Protein AF-A0A1T4Y3R7-F1 (afdb_monomer_lite)

Organism: NCBI:txid110935

Secondary structure (DSSP, 8-state):
-EEEE--S-SSEEEEEEEETTEEEEEEEEEEEETTEEEEEESS-HHHHHHHHHT--BSSHHHHHHHHHHHHT-

Foldseek 3Di:
DWDWDDDPDDQKTWIWDDDPNDTHTAQWIWGDDPQKTWIAGNPDPVVRVVRCVVPIHNDSVVSVVVVCVVVVD

Structure (mmCIF, N/CA/C/O backbone):
data_AF-A0A1T4Y3R7-F1
#
_entry.id   AF-A0A1T4Y3R7-F1
#
loop_
_atom_site.group_PDB
_atom_site.id
_atom_site.type_symbol
_atom_site.label_atom_id
_atom_site.label_alt_id
_atom_site.label_comp_id
_atom_site.label_asym_id
_atom_site.label_entity_id
_atom_site.label_seq_id
_atom_site.pdbx_PDB_ins_code
_atom_site.Cartn_x
_atom_site.Cartn_y
_atom_site.Cartn_z
_atom_site.occupancy
_atom_site.B_iso_or_equiv
_atom_site.auth_seq_id
_atom_site.auth_comp_id
_atom_site.auth_asym_id
_atom_site.auth_atom_id
_atom_site.pdbx_PDB_model_num
ATOM 1 N N . MET A 1 1 ? -4.842 8.905 8.312 1.00 90.38 1 MET A N 1
ATOM 2 C CA . MET A 1 1 ? -3.420 8.931 7.889 1.00 90.38 1 MET A CA 1
ATOM 3 C C . MET A 1 1 ? -3.019 7.516 7.482 1.00 90.38 1 MET A C 1
ATOM 5 O O . MET A 1 1 ? -3.590 6.588 8.046 1.00 90.38 1 MET A O 1
ATOM 9 N N . LEU A 1 2 ? -2.128 7.341 6.498 1.00 94.00 2 LEU A N 1
ATOM 10 C CA . LEU A 1 2 ? -1.624 6.019 6.090 1.00 94.00 2 LEU A CA 1
ATOM 11 C C . LEU A 1 2 ? -0.196 5.807 6.600 1.00 94.00 2 LEU A C 1
ATOM 13 O O . LEU A 1 2 ? 0.593 6.750 6.633 1.00 94.00 2 LEU A O 1
ATOM 17 N N . TYR A 1 3 ? 0.125 4.570 6.966 1.00 93.88 3 TYR A N 1
ATOM 18 C CA . TYR A 1 3 ? 1.403 4.169 7.544 1.00 93.88 3 TYR A CA 1
ATOM 19 C C . TYR A 1 3 ? 1.903 2.875 6.911 1.00 93.88 3 TYR A C 1
ATOM 21 O O . TYR A 1 3 ? 1.112 2.006 6.551 1.00 93.88 3 TYR A O 1
ATOM 29 N N . LEU A 1 4 ? 3.225 2.730 6.829 1.00 94.19 4 LEU A N 1
ATOM 30 C CA . LEU A 1 4 ? 3.867 1.461 6.495 1.00 94.19 4 LEU A CA 1
ATOM 31 C C . LEU A 1 4 ? 3.993 0.607 7.755 1.00 94.19 4 LEU A C 1
ATOM 33 O O . LEU A 1 4 ? 4.580 1.037 8.749 1.00 94.19 4 LEU A O 1
ATOM 37 N N . ALA A 1 5 ? 3.494 -0.618 7.686 1.00 91.75 5 ALA A N 1
ATOM 38 C CA . ALA A 1 5 ? 3.700 -1.658 8.676 1.00 91.75 5 ALA A CA 1
ATOM 39 C C . ALA A 1 5 ? 4.547 -2.773 8.055 1.00 91.75 5 ALA A C 1
ATOM 41 O O . ALA A 1 5 ? 4.316 -3.207 6.927 1.00 91.75 5 ALA A O 1
ATOM 42 N N . ARG A 1 6 ? 5.560 -3.240 8.785 1.00 85.56 6 ARG A N 1
ATOM 43 C CA . ARG A 1 6 ? 6.396 -4.360 8.349 1.00 85.56 6 ARG A CA 1
ATOM 44 C C . ARG A 1 6 ? 5.952 -5.624 9.073 1.00 85.56 6 ARG A C 1
ATOM 46 O O . ARG A 1 6 ? 5.987 -5.663 10.302 1.00 85.56 6 ARG A O 1
ATOM 53 N N . GLY A 1 7 ? 5.537 -6.623 8.301 1.00 75.25 7 GLY A N 1
ATOM 54 C CA . GLY A 1 7 ? 5.215 -7.953 8.806 1.00 75.25 7 GLY A CA 1
ATOM 55 C C . GLY A 1 7 ? 6.465 -8.796 9.076 1.00 75.25 7 GLY A C 1
ATOM 56 O O . GLY A 1 7 ? 7.593 -8.303 9.079 1.00 75.25 7 GLY A O 1
ATOM 57 N N . ILE A 1 8 ? 6.252 -10.094 9.301 1.00 78.75 8 ILE A N 1
ATOM 58 C CA . ILE A 1 8 ? 7.337 -11.086 9.407 1.00 78.75 8 ILE A CA 1
ATOM 59 C C . ILE A 1 8 ? 7.977 -11.328 8.028 1.00 78.75 8 ILE A C 1
ATOM 61 O O . ILE A 1 8 ? 9.170 -11.620 7.925 1.00 78.75 8 ILE A O 1
ATOM 65 N N . GLU A 1 9 ? 7.1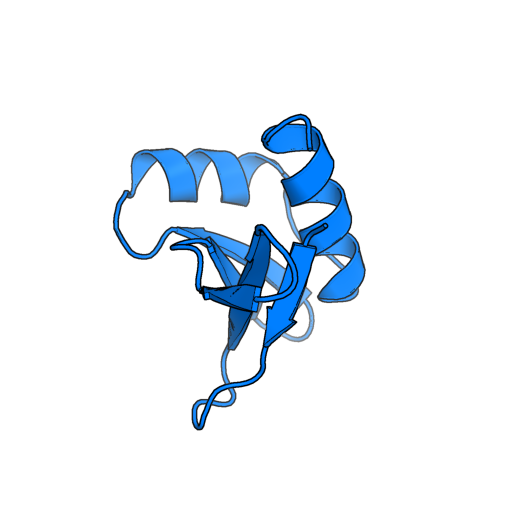84 -11.184 6.969 1.00 79.06 9 GLU A N 1
ATOM 66 C CA . GLU A 1 9 ? 7.630 -11.269 5.584 1.00 79.06 9 GLU A CA 1
ATOM 67 C C . GLU A 1 9 ? 8.485 -10.048 5.208 1.00 79.06 9 GLU A C 1
ATOM 69 O O . GLU A 1 9 ? 8.310 -8.942 5.721 1.00 79.06 9 GLU A O 1
ATOM 74 N N . ASN A 1 10 ? 9.469 -10.266 4.333 1.00 78.75 10 ASN A N 1
ATOM 75 C CA . ASN A 1 10 ? 10.465 -9.255 3.954 1.00 78.75 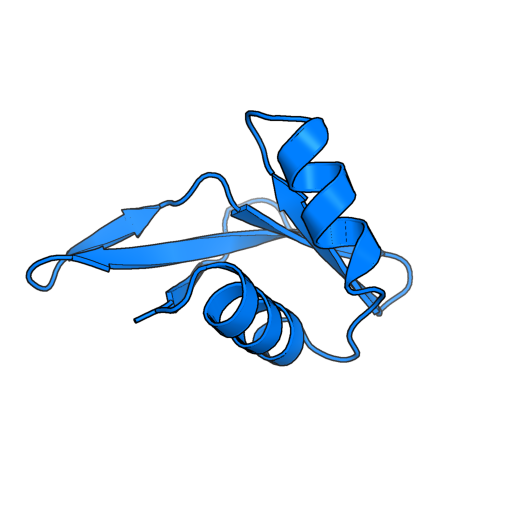10 ASN A CA 1
ATOM 76 C C . ASN A 1 10 ? 10.365 -8.817 2.488 1.00 78.75 10 ASN A C 1
ATOM 78 O O . ASN A 1 10 ? 11.195 -8.026 2.031 1.00 78.75 10 ASN A O 1
ATOM 82 N N . ASP A 1 11 ? 9.398 -9.356 1.754 1.00 83.69 11 ASP A N 1
ATOM 83 C CA . ASP A 1 11 ? 9.142 -9.078 0.342 1.00 83.69 11 ASP A CA 1
ATOM 84 C C . ASP A 1 11 ? 8.155 -7.918 0.131 1.00 83.69 11 ASP A C 1
ATOM 86 O O . ASP A 1 11 ? 8.182 -7.294 -0.929 1.00 83.69 11 ASP A O 1
ATOM 90 N N . HIS A 1 12 ? 7.375 -7.549 1.151 1.00 90.44 12 HIS A N 1
ATOM 91 C CA . HIS A 1 12 ? 6.439 -6.430 1.082 1.00 90.44 12 HIS A CA 1
ATOM 92 C C . HIS A 1 12 ? 6.249 -5.696 2.416 1.00 90.44 12 HIS A C 1
ATOM 94 O O . HIS A 1 12 ? 6.650 -6.151 3.490 1.00 90.44 12 HIS A O 1
ATOM 100 N N . PHE A 1 13 ? 5.618 -4.528 2.331 1.00 94.25 13 PHE A N 1
ATOM 101 C CA . PHE A 1 13 ? 5.072 -3.799 3.471 1.00 94.25 13 PHE A CA 1
ATOM 102 C C . PHE A 1 13 ? 3.549 -3.802 3.408 1.00 94.25 13 PHE A C 1
ATOM 104 O O . PHE A 1 13 ? 2.963 -3.669 2.333 1.00 94.25 13 PHE A O 1
ATOM 111 N N . TRP A 1 14 ? 2.915 -3.870 4.569 1.00 94.81 14 TRP A N 1
ATOM 112 C CA . TRP A 1 14 ? 1.487 -3.638 4.723 1.00 94.81 14 TRP A CA 1
ATOM 113 C C . TRP A 1 14 ? 1.212 -2.147 4.863 1.00 94.81 14 TRP A C 1
ATOM 115 O O . TRP A 1 14 ? 2.011 -1.410 5.449 1.00 94.81 14 TRP A O 1
ATOM 125 N N . VAL A 1 15 ? 0.076 -1.690 4.347 1.00 95.88 15 VAL A N 1
ATOM 126 C CA . VAL A 1 15 ? -0.397 -0.326 4.587 1.00 95.88 15 VAL A CA 1
ATOM 127 C C . VAL A 1 15 ? -1.446 -0.368 5.688 1.00 95.88 15 VAL A C 1
ATOM 129 O O . VAL A 1 15 ? -2.452 -1.060 5.562 1.00 95.88 15 VAL A O 1
ATOM 132 N N . ALA A 1 16 ? -1.232 0.393 6.757 1.00 95.56 16 ALA A N 1
ATOM 133 C CA . ALA A 1 16 ? -2.206 0.593 7.822 1.00 95.56 16 ALA A CA 1
ATOM 134 C C . ALA A 1 16 ? -2.820 1.994 7.737 1.00 95.56 16 ALA A C 1
ATOM 136 O O . ALA A 1 16 ? -2.148 2.964 7.380 1.00 95.56 16 ALA A O 1
ATOM 137 N N . GLN A 1 17 ? -4.089 2.111 8.102 1.00 95.44 17 GLN A N 1
ATOM 138 C CA . GLN A 1 17 ? -4.801 3.368 8.244 1.00 95.44 17 GLN A CA 1
ATOM 139 C C . GLN A 1 17 ? -5.055 3.650 9.722 1.00 95.44 17 GLN A C 1
ATOM 141 O O . GLN A 1 17 ? -5.529 2.790 10.459 1.00 95.44 17 GLN A O 1
ATOM 146 N N . GLU A 1 18 ? -4.765 4.872 10.157 1.00 94.44 18 GLU A N 1
ATOM 147 C CA . GLU A 1 18 ? -5.208 5.337 11.470 1.00 94.44 18 GLU A CA 1
ATOM 148 C C . GLU A 1 18 ? -6.698 5.690 11.436 1.00 94.44 18 GLU A C 1
ATOM 150 O O . GLU A 1 18 ? -7.117 6.545 10.645 1.00 94.44 18 GLU A O 1
ATOM 155 N N . LEU A 1 19 ? -7.463 5.043 12.314 1.00 93.31 19 LEU A N 1
ATOM 156 C CA . LEU A 1 19 ? -8.888 5.245 12.558 1.00 93.31 19 LEU A CA 1
ATOM 157 C C . LEU A 1 19 ? -9.100 5.361 14.072 1.00 93.31 19 LEU A C 1
ATOM 159 O O . LEU A 1 19 ? -8.756 4.445 14.814 1.00 93.31 19 LEU A O 1
ATOM 163 N N . ASP A 1 20 ? -9.618 6.502 14.530 1.00 93.00 20 ASP A N 1
ATOM 164 C CA . ASP A 1 20 ? -9.900 6.782 15.949 1.00 93.00 20 ASP A CA 1
ATOM 165 C C . ASP A 1 20 ? -8.725 6.485 16.907 1.00 93.00 20 ASP A C 1
ATOM 167 O O . ASP A 1 20 ? -8.902 6.005 18.026 1.00 93.00 20 ASP A O 1
ATOM 171 N N . GLY A 1 21 ? -7.495 6.773 16.461 1.00 92.44 21 GLY A N 1
ATOM 172 C CA . GLY A 1 21 ? -6.264 6.551 17.229 1.00 92.44 21 GLY A CA 1
ATOM 173 C C . GLY A 1 21 ? -5.753 5.105 17.230 1.00 92.44 21 GLY A C 1
ATOM 174 O O . GLY A 1 21 ? -4.752 4.815 17.885 1.00 92.44 21 GLY A O 1
ATOM 175 N N . ALA A 1 22 ? -6.400 4.198 16.495 1.00 94.12 22 ALA A N 1
ATOM 176 C CA . ALA A 1 22 ? -5.940 2.832 16.273 1.00 94.12 22 ALA 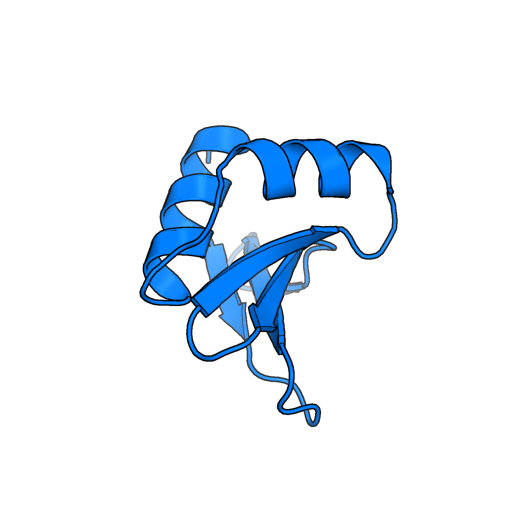A CA 1
ATOM 177 C C . ALA A 1 22 ? -5.394 2.659 14.848 1.00 94.12 22 ALA A C 1
ATOM 179 O O . ALA A 1 22 ? -5.957 3.182 13.888 1.00 94.12 22 ALA A O 1
ATOM 180 N N . LEU A 1 23 ? -4.311 1.892 14.700 1.00 93.69 23 LEU A N 1
ATOM 181 C CA . LEU A 1 23 ? -3.809 1.471 13.391 1.00 93.69 23 LEU A CA 1
ATOM 182 C C . LEU A 1 23 ? -4.544 0.207 12.950 1.00 93.69 23 LEU A C 1
ATOM 184 O O . LEU A 1 23 ? -4.460 -0.827 13.612 1.00 93.69 23 LEU A O 1
ATOM 188 N N . VAL A 1 24 ? -5.246 0.302 11.827 1.00 94.44 24 VAL A N 1
ATOM 189 C CA . VAL A 1 24 ? -5.999 -0.793 11.217 1.00 94.44 24 VAL A CA 1
ATOM 190 C C . VAL A 1 24 ? -5.337 -1.157 9.897 1.00 94.44 24 VAL A C 1
ATOM 192 O O . VAL A 1 24 ? -5.085 -0.287 9.066 1.00 94.44 24 VAL A O 1
ATOM 195 N N . GLU A 1 25 ? -5.028 -2.434 9.702 1.00 93.56 25 GLU A N 1
ATOM 196 C CA . GLU A 1 25 ? -4.475 -2.924 8.440 1.00 93.56 25 GLU A CA 1
ATOM 197 C C . GLU A 1 25 ? -5.462 -2.690 7.289 1.00 93.56 25 GLU A C 1
ATOM 199 O O . GLU A 1 25 ? -6.670 -2.892 7.429 1.00 93.56 25 GLU A O 1
ATOM 204 N N . THR A 1 26 ? -4.944 -2.246 6.148 1.00 95.12 26 THR A N 1
ATOM 205 C CA . THR A 1 26 ? -5.703 -2.136 4.903 1.00 95.12 26 THR A CA 1
ATOM 206 C C . THR A 1 26 ? -5.323 -3.283 3.967 1.00 95.12 26 THR A C 1
ATOM 208 O O . THR A 1 26 ? -4.220 -3.819 4.078 1.00 95.12 26 THR A O 1
ATOM 211 N N . PRO A 1 27 ? -6.157 -3.611 2.968 1.00 95.94 27 PRO A N 1
ATOM 212 C CA . PRO A 1 27 ? -5.796 -4.617 1.972 1.00 95.94 27 PRO A CA 1
ATOM 213 C C . PRO A 1 27 ? -4.657 -4.184 1.032 1.00 95.94 27 PRO A C 1
ATOM 215 O O . PRO A 1 27 ? -4.238 -4.968 0.181 1.00 95.94 27 PRO A O 1
ATOM 218 N N . TRP A 1 28 ? -4.181 -2.936 1.123 1.00 96.94 28 TRP A N 1
ATOM 219 C CA . TRP A 1 28 ? -3.101 -2.430 0.285 1.00 96.94 28 TRP A CA 1
ATOM 220 C C . TRP A 1 28 ? -1.734 -2.859 0.810 1.00 96.94 28 TRP A C 1
ATOM 222 O O . TRP A 1 28 ? -1.438 -2.772 2.006 1.00 96.94 28 TRP A O 1
ATOM 232 N N . ARG A 1 29 ? -0.866 -3.249 -0.121 1.00 96.69 29 ARG A N 1
ATOM 233 C CA . ARG A 1 29 ? 0.528 -3.603 0.141 1.00 96.69 29 ARG A CA 1
ATOM 234 C C . ARG A 1 29 ? 1.459 -2.800 -0.750 1.00 96.69 29 ARG A C 1
ATOM 236 O O . ARG A 1 29 ? 1.091 -2.358 -1.841 1.00 96.69 29 ARG A O 1
ATOM 243 N N . VAL A 1 30 ? 2.686 -2.639 -0.276 1.00 96.81 30 VAL A N 1
ATOM 244 C CA . VAL A 1 30 ? 3.809 -2.126 -1.053 1.00 96.81 30 VAL A CA 1
ATOM 245 C C . VAL A 1 30 ? 4.779 -3.275 -1.290 1.00 96.81 30 VAL A C 1
ATOM 247 O O . VAL A 1 30 ? 5.551 -3.640 -0.404 1.00 96.81 30 VAL A O 1
ATOM 250 N N . GLU A 1 31 ? 4.722 -3.838 -2.488 1.00 95.19 31 GLU A N 1
ATOM 251 C CA . GLU A 1 31 ? 5.573 -4.939 -2.938 1.00 95.19 31 GLU A CA 1
ATOM 252 C C . GLU A 1 31 ? 6.967 -4.418 -3.284 1.00 95.19 31 GLU A C 1
ATOM 254 O O . GLU A 1 31 ? 7.090 -3.327 -3.854 1.00 95.19 31 GLU A O 1
ATOM 259 N N . ARG A 1 32 ? 8.015 -5.191 -2.985 1.00 92.88 32 ARG A N 1
ATOM 260 C CA . ARG A 1 32 ? 9.392 -4.875 -3.379 1.00 92.88 32 ARG A CA 1
ATOM 261 C C . ARG A 1 32 ? 9.856 -5.786 -4.514 1.00 92.88 32 ARG A C 1
ATOM 263 O O . ARG A 1 32 ? 10.030 -6.984 -4.327 1.00 92.88 32 ARG A O 1
ATOM 270 N N . GLU A 1 33 ? 10.187 -5.194 -5.656 1.00 89.31 33 GLU A N 1
ATOM 271 C CA . GLU A 1 33 ? 10.676 -5.900 -6.846 1.00 89.31 33 GLU A CA 1
ATOM 272 C C . GLU A 1 33 ? 11.934 -5.198 -7.370 1.00 89.31 33 GLU A C 1
ATOM 274 O O . GL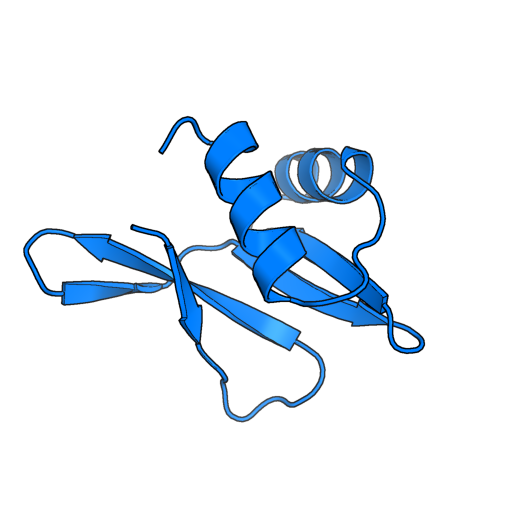U A 1 33 ? 11.916 -3.999 -7.622 1.00 89.31 33 GLU A O 1
ATOM 279 N N . GLU A 1 34 ? 13.062 -5.910 -7.455 1.00 89.81 34 GLU A N 1
ATOM 280 C CA . GLU A 1 34 ? 14.341 -5.388 -7.987 1.00 89.81 34 GLU A CA 1
ATOM 281 C C . GLU A 1 34 ? 14.820 -4.049 -7.372 1.00 89.81 34 GLU A C 1
ATOM 283 O O . GLU A 1 34 ? 15.513 -3.248 -7.995 1.00 89.81 34 GLU A O 1
ATOM 288 N N . GLY A 1 35 ? 14.471 -3.794 -6.106 1.00 87.06 35 GLY A N 1
ATOM 289 C CA . GLY A 1 35 ? 14.820 -2.546 -5.411 1.00 87.06 35 GLY A CA 1
ATOM 290 C C . GLY A 1 35 ? 13.880 -1.371 -5.700 1.00 87.06 35 GLY A C 1
ATOM 291 O O . GLY A 1 35 ? 14.132 -0.264 -5.223 1.00 87.06 35 GLY A O 1
ATOM 292 N N . ARG A 1 36 ? 12.795 -1.616 -6.432 1.00 95.56 36 ARG A N 1
ATOM 293 C CA . ARG A 1 36 ? 11.663 -0.715 -6.653 1.00 95.56 36 ARG A CA 1
ATOM 294 C C . ARG A 1 36 ? 10.448 -1.186 -5.867 1.00 95.56 36 ARG A C 1
ATOM 296 O O . ARG A 1 36 ? 10.422 -2.302 -5.347 1.00 95.56 36 ARG A O 1
ATOM 303 N N . TYR A 1 37 ? 9.460 -0.304 -5.767 1.00 96.38 37 TYR A N 1
ATOM 304 C CA . TYR A 1 37 ? 8.243 -0.542 -5.003 1.00 96.38 37 TYR A CA 1
ATOM 305 C C . TYR A 1 37 ? 7.002 -0.354 -5.870 1.00 96.38 37 TYR A C 1
ATOM 307 O O . TYR A 1 37 ? 6.958 0.576 -6.674 1.00 96.38 37 TYR A O 1
ATOM 315 N N . ARG A 1 38 ? 5.992 -1.210 -5.704 1.00 96.81 38 ARG A N 1
ATOM 316 C CA . ARG A 1 38 ? 4.704 -1.134 -6.417 1.00 96.81 38 ARG A CA 1
ATOM 317 C C . ARG A 1 38 ? 3.545 -1.362 -5.451 1.00 96.81 38 ARG A C 1
ATOM 319 O O . ARG A 1 38 ? 3.711 -2.022 -4.431 1.00 96.81 38 ARG A O 1
ATOM 326 N N . LEU A 1 39 ? 2.375 -0.821 -5.778 1.00 97.38 39 LEU A N 1
ATOM 327 C CA . LEU A 1 39 ? 1.161 -0.991 -4.977 1.00 97.38 39 LEU A CA 1
ATOM 328 C C . LEU A 1 39 ? 0.355 -2.194 -5.461 1.00 97.38 39 LEU A C 1
ATOM 330 O O . LEU A 1 39 ? -0.019 -2.239 -6.631 1.00 97.38 39 LEU A O 1
ATOM 334 N N . SER A 1 40 ? 0.035 -3.118 -4.562 1.00 97.12 40 SER A N 1
ATOM 335 C CA . SER A 1 40 ? -0.874 -4.239 -4.820 1.00 97.12 40 SER A CA 1
ATOM 336 C C . SER A 1 40 ? -2.037 -4.227 -3.822 1.00 97.12 40 SER A C 1
ATOM 338 O O . SER A 1 40 ? -1.981 -3.553 -2.789 1.00 97.12 40 SER A O 1
ATOM 340 N N . HIS A 1 41 ? -3.108 -4.952 -4.141 1.00 97.19 41 HIS A N 1
ATOM 341 C CA . HIS A 1 41 ? -4.270 -5.105 -3.271 1.00 97.19 41 HIS A CA 1
ATOM 342 C C . HIS A 1 41 ? -4.528 -6.593 -3.021 1.00 97.19 41 HIS A C 1
ATOM 344 O O . HIS A 1 41 ? -4.774 -7.351 -3.960 1.00 97.19 41 HIS A O 1
ATOM 350 N N . ALA A 1 42 ? -4.494 -6.999 -1.753 1.00 94.50 42 ALA A N 1
ATOM 351 C CA . ALA A 1 42 ? -4.576 -8.392 -1.317 1.00 94.50 42 ALA A CA 1
ATOM 352 C C . ALA A 1 42 ? -5.861 -9.100 -1.777 1.00 94.50 42 ALA A C 1
ATOM 354 O O . ALA A 1 42 ? -5.821 -10.274 -2.142 1.00 94.50 42 ALA A O 1
ATOM 355 N N . ASP A 1 43 ? -6.977 -8.367 -1.795 1.00 95.81 43 ASP A N 1
ATOM 356 C CA . ASP A 1 43 ? -8.309 -8.963 -1.952 1.00 95.81 43 ASP A CA 1
ATOM 357 C C . ASP A 1 43 ? -8.953 -8.706 -3.326 1.00 95.81 43 ASP A C 1
ATOM 359 O O . ASP A 1 43 ? -9.992 -9.286 -3.639 1.00 95.81 43 ASP A O 1
ATOM 363 N N . ASP A 1 44 ? -8.372 -7.832 -4.160 1.00 97.12 44 ASP A N 1
ATOM 364 C CA . ASP A 1 44 ? -9.001 -7.395 -5.415 1.00 97.12 44 ASP A CA 1
ATOM 365 C C . ASP A 1 44 ? -7.963 -7.120 -6.513 1.00 97.12 44 ASP A C 1
ATOM 367 O O . ASP A 1 44 ? -7.177 -6.170 -6.480 1.00 97.12 44 ASP A O 1
ATOM 371 N N . SER A 1 45 ? -7.999 -7.955 -7.551 1.00 96.44 45 SER A N 1
ATOM 372 C CA . SER A 1 45 ? -7.153 -7.822 -8.742 1.00 96.44 45 SER A CA 1
ATOM 373 C C . SER A 1 45 ? -7.370 -6.518 -9.525 1.00 96.44 45 SER A C 1
ATOM 375 O O . SER A 1 45 ? -6.438 -6.027 -10.164 1.00 96.44 45 SER A O 1
ATOM 377 N N . ARG A 1 46 ? -8.574 -5.930 -9.491 1.00 97.12 46 ARG A N 1
ATOM 378 C CA . ARG A 1 46 ? -8.876 -4.666 -10.182 1.00 97.12 46 ARG A CA 1
ATOM 379 C C . ARG A 1 46 ? -8.219 -3.497 -9.467 1.00 97.12 46 ARG A C 1
ATOM 381 O O . ARG A 1 46 ? -7.633 -2.638 -10.121 1.00 97.12 46 ARG A O 1
ATOM 388 N N . GLU A 1 47 ? -8.260 -3.498 -8.140 1.00 97.69 47 GLU A N 1
ATOM 389 C CA . GLU A 1 47 ? -7.540 -2.516 -7.329 1.00 97.69 47 GLU A CA 1
ATOM 390 C C . GLU A 1 47 ? -6.026 -2.695 -7.461 1.00 97.69 47 GLU A C 1
ATOM 392 O O . GLU A 1 47 ? -5.314 -1.708 -7.634 1.00 97.69 47 GLU A O 1
ATOM 397 N N . THR A 1 48 ? -5.530 -3.934 -7.544 1.00 97.06 48 THR A N 1
ATOM 398 C CA . THR A 1 48 ? -4.121 -4.188 -7.899 1.00 97.06 48 THR A CA 1
ATOM 399 C C . THR A 1 48 ? -3.757 -3.556 -9.244 1.00 97.06 48 THR A C 1
ATOM 401 O O . THR A 1 48 ? -2.747 -2.864 -9.344 1.00 97.06 48 THR A O 1
ATOM 404 N N . ALA A 1 49 ? -4.595 -3.711 -10.275 1.00 97.12 49 ALA A N 1
ATOM 405 C CA . ALA A 1 49 ? -4.350 -3.085 -11.574 1.00 97.12 49 ALA A CA 1
ATOM 406 C C . ALA A 1 49 ? -4.329 -1.547 -11.492 1.00 97.12 49 ALA A C 1
ATOM 408 O O . ALA A 1 49 ? -3.506 -0.909 -12.150 1.00 97.12 49 ALA A O 1
ATOM 409 N N . ARG A 1 50 ? -5.188 -0.941 -10.659 1.00 96.81 50 ARG A N 1
ATOM 410 C CA . ARG A 1 50 ? -5.163 0.508 -10.389 1.00 96.81 50 ARG A CA 1
ATOM 411 C C . ARG A 1 50 ? -3.877 0.931 -9.679 1.00 96.81 50 ARG A C 1
ATOM 413 O O . ARG A 1 50 ? -3.293 1.938 -10.067 1.00 96.81 50 ARG A O 1
ATOM 420 N N . GLY A 1 51 ? -3.424 0.162 -8.689 1.00 96.19 51 GLY A N 1
ATOM 421 C CA . GLY A 1 51 ? -2.149 0.375 -8.003 1.00 96.19 51 GLY A CA 1
ATOM 422 C C . GLY A 1 51 ? -0.958 0.297 -8.957 1.00 96.19 51 GLY A C 1
ATOM 423 O O . GLY A 1 51 ? -0.124 1.198 -8.978 1.00 96.19 51 GLY A O 1
ATOM 424 N N . PHE A 1 52 ? -0.921 -0.718 -9.823 1.00 95.31 52 PHE A N 1
ATOM 425 C CA . PHE A 1 52 ? 0.132 -0.884 -10.830 1.00 95.31 52 PHE A CA 1
ATOM 426 C C . PHE A 1 52 ? 0.134 0.225 -11.882 1.00 95.31 52 PHE A C 1
ATOM 428 O O . PHE A 1 52 ? 1.203 0.625 -12.341 1.00 95.31 52 PHE A O 1
ATOM 435 N N . ALA A 1 53 ? -1.031 0.768 -12.239 1.00 96.94 53 ALA A N 1
ATOM 436 C CA . ALA A 1 53 ? -1.124 1.894 -13.167 1.00 96.94 53 ALA A CA 1
ATOM 437 C C . ALA A 1 53 ? -0.457 3.180 -12.634 1.00 96.94 53 ALA A C 1
ATOM 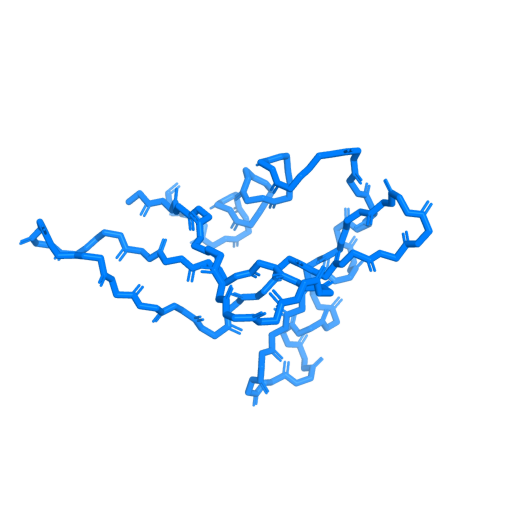439 O O . ALA A 1 53 ? -0.143 4.068 -13.426 1.00 96.94 53 ALA A O 1
ATOM 440 N N . LEU A 1 54 ? -0.205 3.281 -11.321 1.00 96.31 54 LEU A N 1
ATOM 441 C CA . LEU A 1 54 ? 0.572 4.375 -10.727 1.00 96.31 54 LEU A CA 1
ATOM 442 C C . LEU A 1 54 ? 2.088 4.235 -10.953 1.00 96.31 54 LEU A C 1
ATOM 444 O O . LEU A 1 54 ? 2.826 5.192 -10.723 1.00 96.31 54 LEU A O 1
ATOM 448 N N . GLY A 1 55 ? 2.541 3.077 -11.438 1.00 96.38 55 GLY A N 1
ATOM 449 C CA . GLY A 1 55 ? 3.934 2.799 -11.757 1.00 96.38 55 GLY A CA 1
ATOM 450 C C . GLY A 1 55 ? 4.766 2.335 -10.562 1.00 96.38 55 GLY A C 1
ATOM 451 O O . GLY A 1 55 ? 4.257 1.882 -9.536 1.00 96.38 55 GLY A O 1
ATOM 452 N N . GLU A 1 56 ? 6.081 2.412 -10.742 1.00 97.31 56 GLU A N 1
ATOM 453 C CA . GLU A 1 56 ? 7.073 2.046 -9.735 1.00 97.31 56 GLU A CA 1
ATOM 454 C C . GLU A 1 56 ? 7.590 3.250 -8.961 1.00 97.31 56 GLU A C 1
ATOM 456 O O . GLU A 1 56 ? 7.766 4.351 -9.487 1.00 97.31 56 GLU A O 1
ATOM 461 N N . PHE A 1 57 ? 7.953 2.983 -7.716 1.00 97.50 57 PHE A N 1
ATOM 462 C CA . PHE A 1 57 ? 8.415 3.966 -6.761 1.00 97.50 57 PHE A CA 1
ATOM 463 C C . PHE A 1 57 ? 9.837 3.655 -6.296 1.00 97.50 57 PHE A C 1
ATOM 465 O O . PHE A 1 57 ? 10.270 2.502 -6.237 1.00 97.50 57 PHE A O 1
ATOM 472 N N . ALA A 1 58 ? 10.590 4.706 -5.965 1.00 96.69 58 ALA A N 1
ATOM 473 C CA . ALA A 1 58 ? 11.956 4.576 -5.460 1.00 96.69 58 ALA A CA 1
ATOM 474 C C . ALA A 1 58 ? 12.003 4.204 -3.971 1.00 96.69 58 ALA A C 1
ATOM 476 O O . ALA A 1 58 ? 12.965 3.577 -3.534 1.00 96.69 58 ALA A O 1
ATOM 477 N N . THR A 1 59 ? 10.979 4.578 -3.199 1.00 96.31 59 THR A N 1
ATOM 478 C CA . THR A 1 59 ? 10.863 4.252 -1.771 1.00 96.31 59 THR A CA 1
ATOM 479 C C . THR A 1 59 ? 9.431 3.823 -1.440 1.00 96.31 59 THR A C 1
ATOM 481 O O . THR A 1 59 ? 8.498 4.255 -2.132 1.00 96.31 59 THR A O 1
ATOM 484 N N . PRO 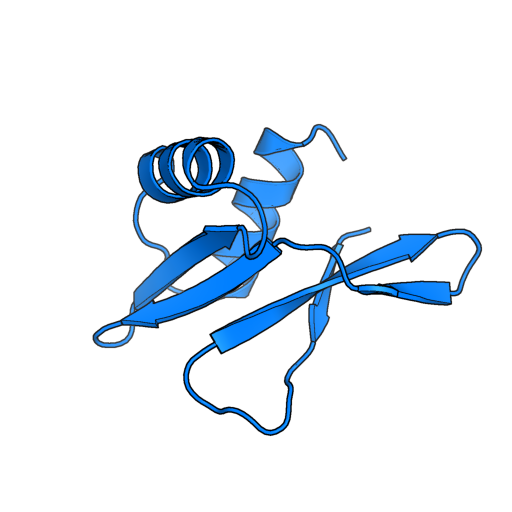A 1 60 ? 9.214 3.007 -0.395 1.00 95.44 60 PRO A N 1
ATOM 485 C CA . PRO A 1 60 ? 7.870 2.569 -0.038 1.00 95.44 60 PRO A CA 1
ATOM 486 C C . PRO A 1 60 ? 6.991 3.729 0.457 1.00 95.44 60 PRO A C 1
ATOM 488 O O . PRO A 1 60 ? 5.785 3.731 0.225 1.00 95.44 60 PRO A O 1
ATOM 491 N N . GLU A 1 61 ? 7.576 4.769 1.055 1.00 96.12 61 GLU A N 1
ATOM 492 C CA . GLU A 1 61 ? 6.854 5.971 1.492 1.00 96.12 61 GLU A CA 1
ATOM 493 C C . GLU A 1 61 ? 6.271 6.723 0.293 1.00 96.12 61 GLU A C 1
ATOM 495 O O . GLU A 1 61 ? 5.124 7.159 0.329 1.00 96.12 61 GLU A O 1
ATOM 500 N N . SER A 1 62 ? 7.025 6.823 -0.807 1.00 97.44 62 SER A N 1
ATOM 501 C CA . SER A 1 62 ? 6.517 7.461 -2.027 1.00 97.44 62 SER A CA 1
ATOM 502 C C . SER A 1 62 ? 5.354 6.688 -2.665 1.00 97.44 62 SER A C 1
ATOM 504 O O . SER A 1 62 ? 4.456 7.312 -3.233 1.00 97.44 62 SER A O 1
ATOM 506 N N . ALA A 1 63 ? 5.312 5.360 -2.504 1.00 97.19 63 ALA A N 1
ATOM 507 C CA . ALA A 1 63 ? 4.165 4.547 -2.905 1.00 97.19 63 ALA A CA 1
ATOM 508 C C . ALA A 1 63 ? 2.934 4.833 -2.025 1.00 97.19 63 ALA A C 1
ATOM 510 O O . ALA A 1 63 ? 1.836 5.022 -2.545 1.00 97.19 63 ALA A O 1
ATOM 511 N N . VAL A 1 64 ? 3.106 4.948 -0.703 1.00 96.56 64 VAL A N 1
ATOM 512 C CA . VAL A 1 64 ? 2.011 5.297 0.227 1.00 96.56 64 VAL A CA 1
ATOM 513 C C . VAL A 1 64 ? 1.459 6.695 -0.050 1.00 96.56 64 VAL A C 1
ATOM 515 O O . VAL A 1 64 ? 0.245 6.890 -0.033 1.00 96.56 64 VAL A O 1
ATOM 518 N N . GLU A 1 65 ? 2.316 7.661 -0.374 1.00 96.44 65 GLU A N 1
ATOM 519 C CA . GLU A 1 65 ? 1.878 9.004 -0.771 1.00 96.44 65 GLU A CA 1
ATOM 520 C C . GLU A 1 65 ? 1.055 8.988 -2.069 1.00 96.44 65 GLU A C 1
ATOM 522 O O . GLU A 1 65 ? 0.059 9.706 -2.191 1.00 96.44 65 GLU A O 1
ATOM 527 N N . ALA A 1 66 ? 1.422 8.149 -3.042 1.00 96.88 66 ALA A N 1
ATOM 528 C CA . ALA A 1 66 ? 0.625 7.965 -4.252 1.00 96.88 66 ALA A CA 1
ATOM 529 C C . ALA A 1 66 ? -0.721 7.287 -3.952 1.00 96.88 66 ALA A C 1
ATOM 531 O O . ALA A 1 66 ? -1.758 7.730 -4.453 1.00 96.88 66 ALA A O 1
ATOM 532 N N . LEU A 1 67 ? -0.723 6.273 -3.084 1.00 96.88 67 LEU A N 1
ATOM 533 C CA . LEU A 1 67 ? -1.937 5.597 -2.633 1.00 96.88 67 LEU A CA 1
ATOM 534 C C . LEU A 1 67 ? -2.888 6.560 -1.915 1.00 96.88 67 LEU A C 1
ATOM 536 O O . LEU A 1 67 ? -4.087 6.568 -2.181 1.00 96.88 67 LEU A O 1
ATOM 540 N N . ARG A 1 68 ? -2.357 7.431 -1.056 1.00 95.44 68 ARG A N 1
ATOM 541 C CA . ARG A 1 68 ? -3.140 8.457 -0.365 1.00 95.44 68 ARG A CA 1
ATOM 542 C C . ARG A 1 68 ? -3.901 9.348 -1.348 1.00 95.44 68 ARG A C 1
ATOM 544 O O . ARG A 1 68 ? -5.091 9.598 -1.166 1.00 95.44 68 ARG A O 1
ATOM 551 N N . ARG A 1 69 ? -3.235 9.773 -2.426 1.00 95.38 69 ARG A N 1
ATOM 552 C CA . ARG A 1 69 ? -3.856 10.563 -3.503 1.00 95.38 69 ARG A CA 1
ATOM 553 C C . ARG A 1 69 ? -4.903 9.762 -4.274 1.00 95.38 69 ARG A C 1
ATOM 555 O O . ARG A 1 69 ? -5.946 10.317 -4.606 1.00 95.38 69 ARG A O 1
ATOM 562 N N . LEU A 1 70 ? -4.645 8.477 -4.538 1.00 94.31 70 LEU A N 1
ATOM 563 C CA . LEU A 1 70 ? -5.587 7.574 -5.212 1.00 94.31 70 LEU A CA 1
ATOM 564 C C . LEU A 1 70 ? -6.889 7.407 -4.414 1.00 94.31 70 LEU A C 1
ATOM 566 O O . LEU A 1 70 ? -7.967 7.394 -5.006 1.00 94.31 70 LEU A O 1
ATOM 570 N N . LEU A 1 71 ? -6.779 7.283 -3.089 1.00 92.50 71 LEU A N 1
ATOM 571 C CA . LEU A 1 71 ? -7.902 7.058 -2.174 1.00 92.50 71 LEU A CA 1
ATOM 572 C C . LEU A 1 71 ? -8.561 8.350 -1.665 1.00 92.50 71 LEU A C 1
ATOM 574 O O . LEU A 1 71 ? -9.596 8.272 -1.012 1.00 92.50 71 LEU A O 1
ATOM 578 N N . GLN A 1 72 ? -7.988 9.519 -1.973 1.00 91.50 72 GLN A N 1
ATOM 579 C CA . GLN A 1 72 ? -8.470 10.833 -1.524 1.00 91.50 72 GLN A CA 1
ATOM 580 C C . GLN A 1 72 ? -8.490 10.992 0.016 1.00 91.50 72 GLN A C 1
ATOM 582 O O . GLN A 1 72 ? -9.451 11.521 0.576 1.00 91.50 72 GLN A O 1
ATOM 587 N N . LEU A 1 73 ? -7.421 10.541 0.690 1.00 84.44 73 LEU A N 1
ATOM 588 C CA . LEU A 1 73 ? -7.233 10.552 2.160 1.00 84.44 73 LEU A CA 1
ATOM 589 C C . LEU A 1 73 ? -6.199 11.583 2.659 1.00 84.44 73 LEU A C 1
ATOM 591 O O . LEU A 1 73 ? -5.408 12.105 1.847 1.00 84.44 73 LEU A O 1
#

pLDDT: mean 93.73, std 4.85, range [75.25, 97.69]

Radius of gyration: 11.38 Å; chains: 1; bounding box: 25×22×30 Å

Sequence (73 aa):
MLYLARGIENDHFWVAQELDGALVETPWRVEREEGRYRLSHADDSRETARGFALGEFATPESAVEALRRLLQL